Protein AF-A0A9E5FG43-F1 (afdb_monomer_lite)

Sequence (99 aa):
MRFCLSLFLVLPLAFLVGLTGCGAPEAKRVKVSGSITMGGKPMTGLPPGVRPMVRFEPEGKNDPVFAKVEDGGAFSVEVIPGKYKITGSSGMFPLGAPK

Foldseek 3Di:
DDDDPDPPPPPPPVVVVPPPPPPPPPQDWDKDKDFDDDPNFGDADQPPPWWKWKWWAFDPDDDIDIWTQDHRGITMDIDGDGDTDIDIDRGDDPPPDDD

Structure (mmCIF, N/CA/C/O backbone):
data_AF-A0A9E5FG43-F1
#
_entry.id   AF-A0A9E5FG43-F1
#
loop_
_atom_site.group_PDB
_atom_site.id
_atom_site.type_symbol
_atom_site.label_atom_id
_atom_site.label_alt_id
_atom_site.label_comp_id
_atom_site.label_asym_id
_atom_site.label_entity_id
_atom_site.label_seq_id
_atom_site.pdbx_PDB_ins_code
_atom_site.Cartn_x
_atom_site.Cartn_y
_atom_site.Cartn_z
_atom_site.occupancy
_atom_site.B_iso_or_equiv
_atom_site.auth_seq_id
_atom_site.auth_comp_id
_atom_site.auth_asym_id
_atom_site.auth_atom_id
_atom_site.pdbx_PDB_model_num
ATOM 1 N N . MET A 1 1 ? -20.522 -12.089 75.998 1.00 40.56 1 MET A N 1
ATOM 2 C CA . MET A 1 1 ? -21.057 -12.539 74.694 1.00 40.56 1 MET A CA 1
ATOM 3 C C . MET A 1 1 ? -21.951 -11.447 74.121 1.00 40.56 1 MET A C 1
ATOM 5 O O . MET A 1 1 ? -23.057 -11.269 74.612 1.00 40.56 1 MET A O 1
ATOM 9 N N . ARG A 1 2 ? -21.421 -10.645 73.192 1.00 47.53 2 ARG A N 1
ATOM 10 C CA . ARG A 1 2 ? -22.091 -9.608 72.378 1.00 47.53 2 ARG A CA 1
ATOM 11 C C . ARG A 1 2 ? -21.003 -9.000 71.475 1.00 47.53 2 ARG A C 1
ATOM 13 O O . ARG A 1 2 ? -19.870 -8.953 71.931 1.00 47.53 2 ARG A O 1
ATOM 20 N N . PHE A 1 3 ? -21.359 -8.556 70.265 1.00 33.97 3 PHE A N 1
ATOM 21 C CA . PHE A 1 3 ? -20.505 -8.310 69.076 1.00 33.97 3 PHE A CA 1
ATOM 22 C C . PHE A 1 3 ? -20.236 -9.606 68.289 1.00 33.97 3 PHE A C 1
ATOM 24 O O . PHE A 1 3 ? -19.801 -10.588 68.866 1.00 33.97 3 PHE A O 1
ATOM 31 N N . CYS A 1 4 ? -20.499 -9.743 66.991 1.00 38.75 4 CYS A N 1
ATOM 32 C CA . CYS A 1 4 ? -20.784 -8.775 65.938 1.00 38.75 4 CYS A CA 1
ATOM 33 C C . CYS A 1 4 ? -21.589 -9.510 64.847 1.00 38.75 4 CYS A C 1
ATOM 35 O O . CYS A 1 4 ? -21.024 -10.250 64.049 1.00 38.75 4 CYS A O 1
ATOM 37 N N . LEU A 1 5 ? -22.912 -9.329 64.814 1.00 41.56 5 LEU A N 1
ATOM 38 C CA . LEU A 1 5 ? -23.808 -9.969 63.836 1.00 41.56 5 LEU A CA 1
ATOM 39 C C . LEU A 1 5 ? -23.922 -9.165 62.519 1.00 41.56 5 LEU A C 1
ATOM 41 O O . LEU A 1 5 ? -24.907 -9.282 61.803 1.00 41.56 5 LEU A O 1
ATOM 45 N N . SER A 1 6 ? -22.938 -8.311 62.213 1.00 44.22 6 SER A N 1
ATOM 46 C CA . SER A 1 6 ? -23.050 -7.273 61.172 1.00 44.22 6 SER A CA 1
ATOM 47 C C . SER A 1 6 ? -22.067 -7.424 60.002 1.00 44.22 6 SER A C 1
ATOM 49 O O . SER A 1 6 ? -22.010 -6.543 59.148 1.00 44.22 6 SER A O 1
ATOM 51 N N . LEU A 1 7 ? -21.280 -8.504 59.944 1.00 45.50 7 LEU A N 1
ATOM 52 C CA . LEU A 1 7 ? -20.157 -8.627 58.998 1.00 45.50 7 LEU A CA 1
ATOM 53 C C . LEU A 1 7 ? -20.375 -9.652 57.867 1.00 45.50 7 LEU A C 1
ATOM 55 O O . LEU A 1 7 ? -19.419 -10.041 57.211 1.00 45.50 7 LEU A O 1
ATOM 59 N N . PHE A 1 8 ? -21.611 -10.107 57.632 1.00 45.25 8 PHE A N 1
ATOM 60 C CA . PHE A 1 8 ? -21.906 -11.120 56.599 1.00 45.25 8 PHE A CA 1
ATOM 61 C C . PHE A 1 8 ? -22.741 -10.616 55.413 1.00 45.25 8 PHE A C 1
ATOM 63 O O . PHE A 1 8 ? -22.979 -11.371 54.477 1.00 45.25 8 PHE A O 1
ATOM 70 N N . LEU A 1 9 ? -23.155 -9.345 55.410 1.00 47.78 9 LEU A N 1
ATOM 71 C CA . LEU A 1 9 ? -24.090 -8.815 54.403 1.00 47.78 9 LEU A CA 1
ATOM 72 C C . LEU A 1 9 ? -23.474 -7.819 53.408 1.00 47.78 9 LEU A C 1
ATOM 74 O O . LEU A 1 9 ? -24.155 -7.380 52.490 1.00 47.78 9 LEU A O 1
ATOM 78 N N . VAL A 1 10 ? -22.186 -7.489 53.542 1.00 48.88 10 VAL A N 1
ATOM 79 C CA . VAL A 1 10 ? -21.508 -6.519 52.653 1.00 48.88 10 VAL A CA 1
ATOM 80 C C . VAL A 1 10 ? -20.703 -7.211 51.539 1.00 48.88 10 VAL A C 1
ATOM 82 O O . VAL A 1 10 ? -20.277 -6.567 50.585 1.00 48.88 10 VAL A O 1
ATOM 85 N N . LEU A 1 11 ? -20.522 -8.537 51.603 1.00 47.56 11 LEU A N 1
ATOM 86 C CA . LEU A 1 11 ? -19.617 -9.246 50.693 1.00 47.56 11 LEU A CA 1
ATOM 87 C C . LEU A 1 11 ? -20.130 -9.592 49.275 1.00 47.56 11 LEU A C 1
ATOM 89 O O . LEU A 1 11 ? -19.266 -9.827 48.432 1.00 47.56 11 LEU A O 1
ATOM 93 N N . PRO A 1 12 ? -21.435 -9.613 48.916 1.00 49.94 12 PRO A N 1
ATOM 94 C CA . PRO A 1 12 ? -21.799 -9.950 47.537 1.00 49.94 12 PRO A CA 1
ATOM 95 C C . PRO A 1 12 ? -21.749 -8.740 46.589 1.00 49.94 12 PRO A C 1
ATOM 97 O O . PRO A 1 12 ? -21.707 -8.926 45.375 1.00 49.94 12 PRO A O 1
ATOM 100 N N . LEU A 1 13 ? -21.720 -7.500 47.102 1.00 47.81 13 LEU A N 1
ATOM 101 C CA . LEU A 1 13 ? -21.814 -6.299 46.257 1.00 47.81 13 LEU A CA 1
ATOM 102 C C . LEU A 1 13 ? -20.492 -5.911 45.572 1.00 47.81 13 LEU A C 1
ATOM 104 O O . LEU A 1 13 ? -20.515 -5.249 44.538 1.00 47.81 13 LEU A O 1
ATOM 108 N N . ALA A 1 14 ? -19.344 -6.344 46.100 1.00 50.50 14 ALA A N 1
ATOM 109 C CA . ALA A 1 14 ? -18.037 -6.021 45.520 1.00 50.50 14 ALA A CA 1
ATOM 110 C C . ALA A 1 14 ? -17.664 -6.908 44.315 1.00 50.50 14 ALA A C 1
ATOM 112 O O . ALA A 1 14 ? -16.813 -6.528 43.515 1.00 50.50 14 ALA A O 1
ATOM 113 N N . PHE A 1 15 ? -18.314 -8.065 44.145 1.00 48.19 15 PHE A N 1
ATOM 114 C CA . PHE A 1 15 ? -18.009 -8.991 43.046 1.00 48.19 15 PHE A CA 1
ATOM 115 C C . PHE A 1 15 ? -18.673 -8.611 41.712 1.00 48.19 15 PHE A C 1
ATOM 117 O O . PHE A 1 15 ? -18.259 -9.089 40.660 1.00 48.19 15 PHE A O 1
ATOM 124 N N . LEU A 1 16 ? -19.671 -7.721 41.732 1.00 49.09 16 LEU A N 1
ATOM 125 C CA . LEU A 1 16 ? -20.411 -7.301 40.535 1.00 49.09 16 LEU A CA 1
ATOM 126 C C . LEU A 1 16 ? -19.746 -6.159 39.748 1.00 49.09 16 LEU A C 1
ATOM 128 O O . LEU A 1 16 ? -20.127 -5.911 38.609 1.00 49.09 16 LEU A O 1
ATOM 132 N N . VAL A 1 17 ? -18.728 -5.493 40.303 1.00 50.62 17 VAL A N 1
ATOM 133 C CA . VAL A 1 17 ? -18.073 -4.335 39.657 1.00 50.62 17 VAL A CA 1
ATOM 134 C C . VAL A 1 17 ? -16.863 -4.746 38.794 1.00 50.62 17 VAL A C 1
ATOM 136 O O . VAL A 1 17 ? -16.298 -3.929 38.077 1.00 50.62 17 VAL A O 1
ATOM 139 N N . GLY A 1 18 ? -16.474 -6.027 38.801 1.00 43.28 18 GLY A N 1
ATOM 140 C CA . GLY A 1 18 ? -15.297 -6.522 38.070 1.00 43.28 18 GLY A CA 1
ATOM 141 C C . GLY A 1 18 ? -15.521 -6.903 36.600 1.00 43.28 18 GLY A C 1
ATOM 142 O O . GLY A 1 18 ? -14.556 -7.235 35.919 1.00 43.28 18 GLY A O 1
ATOM 143 N N . LEU A 1 19 ? -16.763 -6.886 36.097 1.00 48.44 19 LEU A N 1
ATOM 144 C CA . LEU A 1 19 ? -17.105 -7.399 34.758 1.00 48.44 19 LEU A CA 1
ATOM 145 C C . LEU A 1 19 ? -17.436 -6.324 33.717 1.00 48.44 19 LEU A C 1
ATOM 147 O O . LEU A 1 19 ? -17.843 -6.658 32.606 1.00 48.44 19 LEU A O 1
ATOM 151 N N . THR A 1 20 ? -17.182 -5.043 33.991 1.00 54.66 20 THR A N 1
ATOM 152 C CA . THR A 1 20 ? -17.132 -4.024 32.928 1.00 54.66 20 THR A CA 1
ATOM 153 C C . THR A 1 20 ? -15.778 -4.079 32.219 1.00 54.66 20 THR A C 1
ATOM 155 O O . THR A 1 20 ? -15.056 -3.088 32.121 1.00 54.66 20 THR A O 1
ATOM 158 N N . GLY A 1 21 ? -15.407 -5.266 31.737 1.00 48.50 21 GLY A N 1
ATOM 159 C CA . GLY A 1 21 ? -14.419 -5.396 30.684 1.00 48.50 21 GLY A CA 1
ATOM 160 C C . GLY A 1 21 ? -15.047 -4.801 29.435 1.00 48.50 21 GLY A C 1
ATOM 161 O O . GLY A 1 21 ? -15.837 -5.456 28.761 1.00 48.50 21 GLY A O 1
ATOM 162 N N . CYS A 1 22 ? -14.746 -3.533 29.165 1.00 52.38 22 CYS A N 1
ATOM 163 C CA . CYS A 1 22 ? -15.043 -2.886 27.898 1.00 52.38 22 CYS A CA 1
ATOM 164 C C . CYS A 1 22 ? -14.183 -3.583 26.834 1.00 52.38 22 CYS A C 1
ATOM 166 O O . CYS A 1 22 ? -13.089 -3.136 26.499 1.00 52.38 22 CYS A O 1
ATOM 168 N N . GLY A 1 23 ? -14.629 -4.757 26.385 1.00 48.31 23 GLY A N 1
ATOM 169 C CA . GLY A 1 23 ? -14.093 -5.418 25.210 1.00 48.31 23 GLY A CA 1
ATOM 170 C C . GLY A 1 23 ? -14.428 -4.523 24.035 1.00 48.31 23 GLY A C 1
ATOM 171 O O . GLY A 1 23 ? -15.539 -4.582 23.513 1.00 48.31 23 GLY A O 1
ATOM 172 N N . ALA A 1 24 ? -13.506 -3.624 23.687 1.00 58.31 24 ALA A N 1
ATOM 173 C CA . ALA A 1 24 ? -13.641 -2.802 22.501 1.00 58.31 24 ALA A CA 1
ATOM 174 C C . ALA A 1 24 ? -13.942 -3.745 21.325 1.00 58.31 24 ALA A C 1
ATOM 176 O O . ALA A 1 24 ? -13.200 -4.715 21.143 1.00 58.31 24 ALA A O 1
ATOM 177 N N . PRO A 1 25 ? -15.031 -3.528 20.566 1.00 57.72 25 PRO A N 1
ATOM 178 C CA . PRO A 1 25 ? -15.352 -4.396 19.448 1.00 57.72 25 PRO A CA 1
ATOM 179 C C . PRO A 1 25 ? -14.166 -4.387 18.486 1.00 57.72 25 PRO A C 1
ATOM 181 O O . PRO A 1 25 ? -13.769 -3.328 17.991 1.00 57.72 25 PRO A O 1
ATOM 184 N N . GLU A 1 26 ? -13.570 -5.560 18.265 1.00 64.38 26 GLU A N 1
ATOM 185 C CA . GLU A 1 26 ? -12.480 -5.715 17.312 1.00 64.38 26 GLU A CA 1
ATOM 186 C C . GLU A 1 26 ? -13.001 -5.268 15.945 1.00 64.38 26 GLU A C 1
ATOM 188 O O . GLU A 1 26 ? -13.955 -5.827 15.397 1.00 64.38 26 GLU A O 1
ATOM 193 N N . ALA A 1 27 ? -12.442 -4.175 15.432 1.00 74.44 27 ALA A N 1
ATOM 194 C CA . ALA A 1 27 ? -12.933 -3.579 14.207 1.00 74.44 27 ALA A CA 1
ATOM 195 C C . ALA A 1 27 ? -12.737 -4.572 13.054 1.00 74.44 27 ALA A C 1
ATOM 197 O O . ALA A 1 27 ? -11.608 -4.938 12.720 1.00 74.44 27 ALA A O 1
ATOM 198 N N . LYS A 1 28 ? -13.846 -5.001 12.440 1.00 86.25 28 LYS A N 1
ATOM 199 C CA . LYS A 1 28 ? -13.830 -5.965 11.338 1.00 86.25 28 LYS A CA 1
ATOM 200 C C . LYS A 1 28 ? -12.948 -5.446 10.204 1.00 86.25 28 LYS A C 1
ATOM 202 O O . LYS A 1 28 ? -13.219 -4.390 9.629 1.00 86.25 28 LYS A O 1
ATOM 207 N N . ARG A 1 29 ? -11.909 -6.209 9.871 1.00 89.44 29 ARG A N 1
ATOM 208 C CA . ARG A 1 29 ? -11.028 -5.913 8.741 1.00 89.44 29 ARG A CA 1
ATOM 209 C C . ARG A 1 29 ? -11.723 -6.248 7.422 1.00 89.44 29 ARG A C 1
ATOM 211 O O . ARG A 1 29 ? -12.520 -7.183 7.339 1.00 89.44 29 ARG A O 1
ATOM 218 N N . VAL A 1 30 ? -11.420 -5.470 6.391 1.00 92.50 30 VAL A N 1
ATOM 219 C CA . VAL A 1 30 ? -11.890 -5.649 5.017 1.00 92.50 30 VAL A CA 1
ATOM 220 C C . VAL A 1 30 ? -10.701 -5.817 4.083 1.00 92.50 30 VAL A C 1
ATOM 222 O O . VAL A 1 30 ? -9.673 -5.156 4.242 1.00 92.50 30 VAL A O 1
ATOM 225 N N . LYS A 1 31 ? -10.846 -6.701 3.096 1.00 95.06 31 LYS A N 1
ATOM 226 C CA . LYS A 1 31 ? -9.827 -6.939 2.075 1.00 95.06 31 LYS A CA 1
ATOM 227 C C . LYS A 1 31 ? -9.923 -5.873 0.986 1.00 95.06 31 LYS A C 1
ATOM 229 O O . LYS A 1 31 ? -10.971 -5.710 0.367 1.00 95.06 31 LYS A O 1
ATOM 234 N N . VAL A 1 32 ? -8.819 -5.182 0.737 1.00 94.50 32 VAL A N 1
ATOM 235 C CA . VAL A 1 32 ? -8.642 -4.213 -0.345 1.00 94.50 32 VAL A CA 1
ATOM 236 C C . VAL A 1 32 ? -7.604 -4.765 -1.311 1.00 94.50 32 VAL A C 1
ATOM 238 O O . VAL A 1 32 ? -6.507 -5.144 -0.904 1.00 94.50 32 VAL A O 1
ATOM 241 N N . SER A 1 33 ? -7.948 -4.805 -2.594 1.00 95.00 33 SER A N 1
ATOM 242 C CA . SER A 1 33 ? -7.072 -5.265 -3.672 1.00 95.00 33 SER A CA 1
ATOM 243 C C . SER A 1 33 ? -6.983 -4.226 -4.779 1.00 95.00 33 SER A C 1
ATOM 245 O O . SER A 1 33 ? -7.953 -3.516 -5.042 1.00 95.00 33 SER A O 1
ATOM 247 N N . GLY A 1 34 ? -5.844 -4.170 -5.459 1.00 92.06 34 GLY A N 1
ATOM 248 C CA . GLY A 1 34 ? -5.641 -3.271 -6.588 1.00 92.06 34 GLY A CA 1
ATOM 249 C C . GLY A 1 34 ? -4.378 -3.601 -7.371 1.00 92.06 34 GLY A C 1
ATOM 250 O O . GLY A 1 34 ? -3.725 -4.615 -7.127 1.00 92.06 34 GLY A O 1
ATOM 251 N N . SER A 1 35 ? -4.040 -2.731 -8.319 1.00 90.44 35 SER A N 1
ATOM 252 C CA . SER A 1 35 ? -2.848 -2.863 -9.155 1.00 90.44 35 SER A CA 1
ATOM 253 C C . SER A 1 35 ? -2.149 -1.522 -9.335 1.00 90.44 35 SER A C 1
ATOM 255 O O . SER A 1 35 ? -2.806 -0.507 -9.565 1.00 90.44 35 SER A O 1
ATOM 257 N N . ILE A 1 36 ? -0.821 -1.522 -9.291 1.00 87.00 36 ILE A N 1
ATOM 258 C CA . ILE A 1 36 ? 0.005 -0.370 -9.640 1.00 87.00 36 ILE A CA 1
ATOM 259 C C . ILE A 1 36 ? 0.323 -0.417 -11.132 1.00 87.00 36 ILE A C 1
ATOM 261 O O . ILE A 1 36 ? 0.869 -1.400 -11.639 1.00 87.00 36 ILE A O 1
ATOM 265 N N . THR A 1 37 ? 0.025 0.679 -11.824 1.00 87.25 37 THR A N 1
ATOM 266 C CA . THR A 1 37 ? 0.336 0.855 -13.243 1.00 87.25 37 THR A CA 1
ATOM 267 C C . THR A 1 37 ? 1.281 2.030 -13.456 1.00 87.25 37 THR A C 1
ATOM 269 O O . THR A 1 37 ? 1.127 3.068 -12.816 1.00 87.25 37 THR A O 1
ATOM 272 N N . MET A 1 38 ? 2.202 1.906 -14.406 1.00 80.38 38 MET A N 1
ATOM 273 C CA . MET A 1 38 ? 3.071 2.982 -14.876 1.00 80.38 38 MET A CA 1
ATOM 274 C C . MET A 1 38 ? 2.819 3.188 -16.372 1.00 80.38 38 MET A C 1
ATOM 276 O O . MET A 1 38 ? 2.917 2.246 -17.156 1.00 80.38 38 MET A O 1
ATOM 280 N N . GLY A 1 39 ? 2.416 4.397 -16.773 1.00 83.00 39 GLY A N 1
ATOM 281 C CA . GLY A 1 39 ? 2.041 4.673 -18.168 1.00 83.00 39 GLY A CA 1
ATOM 282 C C . GLY A 1 39 ? 0.878 3.807 -18.678 1.00 83.00 39 GLY A C 1
ATOM 283 O O . GLY A 1 39 ? 0.875 3.400 -19.835 1.00 83.00 39 GLY A O 1
ATOM 284 N N . GLY A 1 40 ? -0.069 3.454 -17.798 1.00 82.56 40 GLY A N 1
ATOM 285 C CA . GLY A 1 40 ? -1.219 2.599 -18.122 1.00 82.56 40 GLY A CA 1
ATOM 286 C C . GLY A 1 40 ? -0.910 1.102 -18.238 1.00 82.56 40 GLY A C 1
ATOM 287 O O . GLY A 1 40 ? -1.823 0.314 -18.465 1.00 82.56 40 GLY A O 1
ATOM 288 N N . LYS A 1 41 ? 0.350 0.687 -18.058 1.00 83.00 41 LYS A N 1
ATOM 289 C CA . LYS A 1 41 ? 0.751 -0.725 -18.056 1.00 83.00 41 LYS A CA 1
ATOM 290 C C . LYS A 1 41 ? 1.032 -1.206 -16.634 1.00 83.00 41 LYS A C 1
ATOM 292 O O . LYS A 1 41 ? 1.519 -0.408 -15.831 1.00 83.00 41 LYS A O 1
ATOM 297 N N . PRO A 1 42 ? 0.752 -2.477 -16.304 1.00 80.81 42 PRO A N 1
ATOM 298 C CA . PRO A 1 42 ? 1.120 -3.035 -15.011 1.00 80.81 42 PRO A CA 1
ATOM 299 C C . PRO A 1 42 ? 2.616 -2.856 -14.744 1.00 80.81 42 PRO 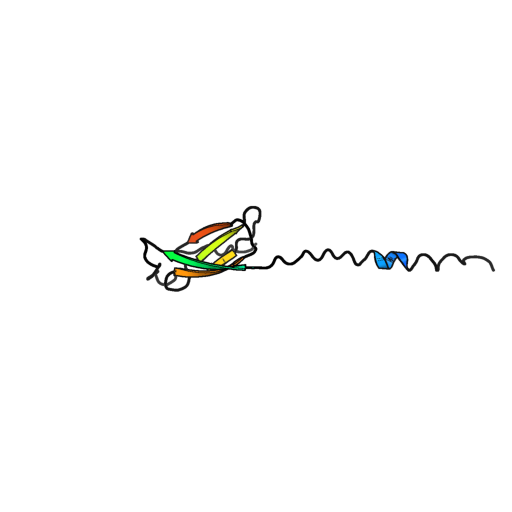A C 1
ATOM 301 O O . PRO A 1 42 ? 3.435 -2.960 -15.659 1.00 80.81 42 PRO A O 1
ATOM 304 N N . MET A 1 43 ? 2.976 -2.555 -13.498 1.00 77.56 43 MET A N 1
ATOM 305 C CA . MET A 1 43 ? 4.378 -2.423 -13.115 1.00 77.56 43 MET A CA 1
ATOM 306 C C . MET A 1 43 ? 5.068 -3.795 -13.221 1.00 77.56 43 MET A C 1
ATOM 308 O O . MET A 1 43 ? 4.767 -4.713 -12.462 1.00 77.56 43 MET A O 1
ATOM 312 N N . THR A 1 44 ? 5.984 -3.939 -14.179 1.00 75.75 44 THR A N 1
ATOM 313 C CA . THR A 1 44 ? 6.752 -5.170 -14.443 1.00 75.75 44 THR A CA 1
ATOM 314 C C . THR A 1 44 ? 8.234 -4.854 -14.617 1.00 75.75 44 THR A C 1
ATOM 316 O O . THR A 1 44 ? 8.575 -3.750 -15.038 1.00 75.75 44 THR A O 1
ATOM 319 N N . GLY A 1 45 ? 9.114 -5.830 -14.367 1.00 67.12 45 GLY A N 1
ATOM 320 C CA . GLY A 1 45 ? 10.547 -5.697 -14.662 1.00 67.12 45 GLY A CA 1
ATOM 321 C C . GLY A 1 45 ? 11.312 -4.822 -13.668 1.00 67.12 45 GLY A C 1
ATOM 322 O O . GLY A 1 45 ? 12.211 -4.082 -14.063 1.00 67.12 45 GLY A O 1
ATOM 323 N N . LEU A 1 46 ? 10.943 -4.875 -12.385 1.00 72.00 46 LEU A N 1
ATOM 324 C CA . LEU A 1 46 ? 11.690 -4.170 -11.348 1.00 72.00 46 LEU A CA 1
ATOM 325 C C . LEU A 1 46 ? 13.106 -4.755 -11.213 1.00 72.00 46 LEU A C 1
ATOM 327 O O . LEU A 1 46 ? 13.277 -5.969 -11.356 1.00 72.00 46 LEU A O 1
ATOM 331 N N . PRO A 1 47 ? 14.123 -3.917 -10.934 1.00 71.12 47 PRO A N 1
ATOM 332 C CA . PRO A 1 47 ? 15.484 -4.394 -10.736 1.00 71.12 47 PRO A CA 1
ATOM 333 C C . PRO A 1 47 ? 15.557 -5.476 -9.646 1.00 71.12 47 PRO A C 1
ATOM 335 O O . PRO A 1 47 ? 14.820 -5.400 -8.656 1.00 71.12 47 PRO A O 1
ATOM 338 N N . PRO A 1 48 ? 16.463 -6.461 -9.770 1.00 69.00 48 PRO A N 1
ATOM 339 C CA . PRO A 1 48 ? 16.658 -7.461 -8.728 1.00 69.00 48 PRO A CA 1
ATOM 340 C C . PRO A 1 48 ? 16.972 -6.782 -7.386 1.00 69.00 48 PRO A C 1
ATOM 342 O O . PRO A 1 48 ? 17.798 -5.876 -7.308 1.00 69.00 48 PRO A O 1
ATOM 345 N N . GLY A 1 49 ? 16.278 -7.205 -6.326 1.00 71.44 49 GLY A N 1
ATOM 346 C CA . GLY A 1 49 ? 16.394 -6.620 -4.983 1.00 71.44 49 GLY A CA 1
ATOM 347 C C . GLY A 1 49 ? 15.399 -5.494 -4.678 1.00 71.44 49 GLY A C 1
ATOM 348 O O . GLY A 1 49 ? 15.225 -5.144 -3.511 1.00 71.44 49 GLY A O 1
ATOM 349 N N . VAL A 1 50 ? 14.682 -4.973 -5.676 1.00 73.81 50 VAL A N 1
ATOM 350 C CA . VAL A 1 50 ? 13.603 -4.006 -5.460 1.00 73.81 50 VAL A CA 1
ATOM 351 C C . VAL A 1 50 ? 12.319 -4.736 -5.078 1.00 73.81 50 VAL A C 1
ATOM 353 O O . VAL A 1 50 ? 11.814 -5.567 -5.828 1.00 73.81 50 VAL A O 1
ATOM 356 N N . ARG A 1 51 ? 11.772 -4.407 -3.903 1.00 79.81 51 ARG A N 1
ATOM 357 C CA . ARG A 1 51 ? 10.482 -4.926 -3.433 1.00 79.81 51 ARG A CA 1
ATOM 358 C C . ARG A 1 51 ? 9.465 -3.787 -3.359 1.00 79.81 51 ARG A C 1
ATOM 360 O O . ARG A 1 51 ? 9.519 -3.003 -2.410 1.00 79.81 51 ARG A O 1
ATOM 367 N N . PRO A 1 52 ? 8.577 -3.661 -4.355 1.00 82.94 52 PRO A N 1
ATOM 368 C CA . PRO A 1 52 ? 7.547 -2.635 -4.350 1.00 82.94 52 PRO A CA 1
ATOM 369 C C . PRO A 1 52 ? 6.555 -2.875 -3.206 1.00 82.94 52 PRO A C 1
ATOM 371 O O . PRO A 1 52 ? 6.216 -4.013 -2.868 1.00 82.94 52 PRO A O 1
ATOM 374 N N . MET A 1 53 ? 6.082 -1.788 -2.604 1.00 89.44 53 MET A N 1
ATOM 375 C CA . MET A 1 53 ? 5.093 -1.830 -1.529 1.00 89.44 53 MET A CA 1
ATOM 376 C C . MET A 1 53 ? 4.109 -0.674 -1.656 1.00 89.44 53 MET A C 1
ATOM 378 O O . MET A 1 53 ? 4.462 0.418 -2.107 1.00 89.44 53 MET A O 1
ATOM 382 N N . VAL A 1 54 ? 2.884 -0.901 -1.192 1.00 91.12 54 VAL A N 1
ATOM 383 C CA . VAL A 1 54 ? 1.877 0.142 -0.994 1.00 91.12 54 VAL A CA 1
ATOM 384 C C . VAL A 1 54 ? 1.710 0.373 0.497 1.00 91.12 54 VAL A C 1
ATOM 386 O O . VAL A 1 54 ? 1.384 -0.549 1.240 1.00 91.12 54 VAL A O 1
ATOM 389 N N . ARG A 1 55 ? 1.915 1.607 0.942 1.00 92.19 55 ARG A N 1
ATOM 390 C CA . ARG A 1 55 ? 1.666 2.036 2.315 1.00 92.19 55 ARG A CA 1
ATOM 391 C C . ARG A 1 55 ? 0.268 2.638 2.420 1.00 92.19 55 ARG A C 1
ATOM 393 O O . ARG A 1 55 ? -0.070 3.546 1.663 1.00 92.19 55 ARG A O 1
ATOM 400 N N . PHE A 1 56 ? -0.502 2.153 3.383 1.00 93.25 56 PHE A N 1
ATOM 401 C CA . PHE A 1 56 ? -1.815 2.646 3.780 1.00 93.25 56 PHE A CA 1
ATOM 402 C C . PHE A 1 56 ? -1.667 3.356 5.119 1.00 93.25 56 PHE A C 1
ATOM 404 O O . PHE A 1 56 ? -1.481 2.709 6.145 1.00 93.25 56 PHE A O 1
ATOM 411 N N . GLU A 1 57 ? -1.728 4.681 5.115 1.00 93.12 57 GLU A N 1
ATOM 412 C CA . GLU A 1 57 ? -1.634 5.498 6.322 1.00 93.12 57 GLU A CA 1
ATOM 413 C C . GLU A 1 57 ? -3.042 5.971 6.722 1.00 93.12 57 GLU A C 1
ATOM 415 O O . GLU A 1 57 ? -3.631 6.784 6.003 1.00 93.12 57 GLU A O 1
ATOM 420 N N . PRO A 1 58 ? -3.638 5.412 7.791 1.00 93.00 58 PRO A N 1
ATOM 421 C CA . PRO A 1 58 ? -4.971 5.802 8.244 1.00 93.00 58 PRO A CA 1
ATOM 422 C C . PRO A 1 58 ? -5.001 7.255 8.729 1.00 93.00 58 PRO A C 1
ATOM 424 O O . PRO A 1 58 ? -4.145 7.689 9.494 1.00 93.00 58 PRO A O 1
ATOM 427 N N . GLU A 1 59 ? -6.027 8.005 8.337 1.00 91.19 59 GLU A N 1
ATOM 428 C CA . GLU A 1 59 ? -6.221 9.371 8.824 1.00 91.19 59 GLU A CA 1
ATOM 429 C C . GLU A 1 59 ? -6.556 9.354 10.328 1.00 91.19 59 GLU A C 1
ATOM 431 O O . GLU A 1 59 ? -7.480 8.665 10.764 1.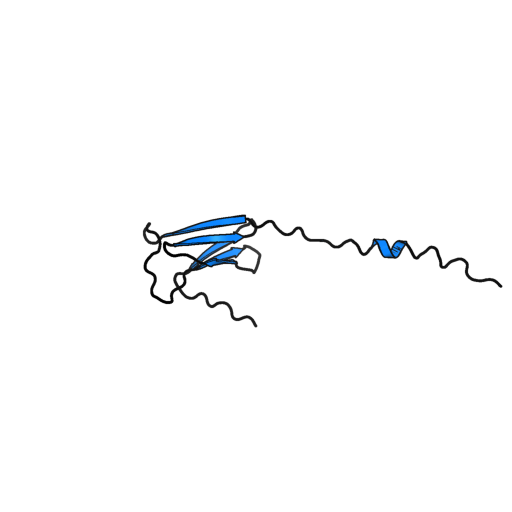00 91.19 59 GLU A O 1
ATOM 436 N N . GLY A 1 60 ? -5.785 10.089 11.136 1.00 84.56 60 GLY A N 1
ATOM 437 C CA . GLY A 1 60 ? -5.986 10.169 12.588 1.00 84.56 60 GLY A CA 1
ATOM 438 C C . GLY A 1 60 ? -5.452 8.978 13.397 1.00 84.56 60 GLY A C 1
ATOM 439 O O . GLY A 1 60 ? -5.731 8.894 14.592 1.00 84.56 60 GLY A O 1
ATOM 440 N N . LYS A 1 61 ? -4.683 8.065 12.788 1.00 81.50 61 LYS A N 1
ATOM 441 C CA . LYS A 1 61 ? -3.967 6.982 13.485 1.00 81.50 61 LYS A CA 1
ATOM 442 C C . LYS A 1 61 ? -2.512 6.913 13.015 1.00 81.50 61 LYS A C 1
ATOM 444 O O . LYS A 1 61 ? -2.208 7.292 11.892 1.00 81.50 61 LYS A O 1
ATOM 449 N N . ASN A 1 62 ? -1.628 6.391 13.863 1.00 76.81 62 ASN A N 1
ATOM 450 C CA . ASN A 1 62 ? -0.187 6.330 13.582 1.00 76.81 62 ASN A CA 1
ATOM 451 C C . ASN A 1 62 ? 0.300 4.955 13.095 1.00 76.81 62 ASN A C 1
ATOM 453 O O . ASN A 1 62 ? 1.503 4.766 12.946 1.00 76.81 62 ASN A O 1
ATOM 457 N N . ASP A 1 63 ? -0.613 4.019 12.817 1.00 86.56 63 ASP A N 1
ATOM 458 C CA . ASP A 1 63 ? -0.274 2.639 12.455 1.00 86.56 63 ASP A CA 1
ATOM 459 C C . ASP A 1 63 ? -0.476 2.393 10.951 1.00 86.56 63 ASP A C 1
ATOM 461 O O . ASP A 1 63 ? -1.581 2.040 10.519 1.00 86.56 63 ASP A O 1
ATOM 465 N N . PRO A 1 64 ? 0.557 2.604 10.114 1.00 88.81 64 PRO A N 1
ATOM 466 C CA . PRO A 1 64 ? 0.465 2.313 8.696 1.00 88.81 64 PRO A CA 1
ATOM 467 C C . PRO A 1 64 ? 0.442 0.806 8.436 1.00 88.81 64 PRO A C 1
ATOM 469 O O . PRO A 1 64 ? 1.167 0.030 9.058 1.00 88.81 64 PRO A O 1
ATOM 472 N N . VAL A 1 65 ? -0.336 0.402 7.435 1.00 90.75 65 VAL A N 1
ATOM 473 C CA . VAL A 1 65 ? -0.369 -0.975 6.932 1.00 90.75 65 VAL A CA 1
ATOM 474 C C . VAL A 1 65 ? 0.356 -1.031 5.593 1.00 90.75 65 VAL A C 1
ATOM 476 O O . VAL A 1 65 ? 0.185 -0.153 4.750 1.00 90.75 65 VAL A O 1
ATOM 479 N N . PHE A 1 66 ? 1.168 -2.062 5.376 1.00 90.81 66 PHE A N 1
ATOM 480 C CA . PHE A 1 66 ? 1.926 -2.232 4.139 1.00 90.81 66 PHE A CA 1
ATOM 481 C C . PHE A 1 66 ? 1.383 -3.420 3.347 1.00 90.81 66 PHE A C 1
ATOM 483 O O . PHE A 1 66 ? 1.283 -4.528 3.870 1.00 90.81 66 PHE A O 1
ATOM 490 N N . ALA A 1 67 ? 1.055 -3.194 2.078 1.00 91.88 67 ALA A N 1
ATOM 491 C CA . ALA A 1 67 ? 0.743 -4.242 1.122 1.00 91.88 67 ALA A CA 1
ATOM 492 C C . ALA A 1 67 ? 1.984 -4.527 0.279 1.00 91.88 67 ALA A C 1
ATOM 494 O O . ALA A 1 67 ? 2.543 -3.621 -0.349 1.00 91.88 67 ALA A O 1
ATOM 495 N N . LYS A 1 68 ? 2.401 -5.791 0.244 1.00 89.50 68 LYS A N 1
ATOM 496 C CA . LYS A 1 68 ? 3.392 -6.240 -0.728 1.00 89.50 68 LYS A CA 1
ATOM 497 C C . LYS A 1 68 ? 2.768 -6.183 -2.120 1.00 89.50 68 LYS A C 1
ATOM 499 O O . LYS A 1 68 ? 1.602 -6.536 -2.300 1.00 89.50 68 LYS A O 1
ATOM 504 N N . VAL A 1 69 ? 3.553 -5.719 -3.080 1.00 88.31 69 VAL A N 1
ATOM 505 C CA . VAL A 1 69 ? 3.173 -5.721 -4.486 1.00 88.31 69 VAL A CA 1
ATOM 506 C C . VAL A 1 69 ? 3.831 -6.935 -5.134 1.00 88.31 69 VAL A C 1
ATOM 508 O O . VAL A 1 69 ? 5.039 -7.142 -5.005 1.00 88.31 69 VAL A O 1
ATOM 511 N N . GLU A 1 70 ? 3.014 -7.765 -5.763 1.00 87.31 70 GLU A N 1
ATOM 512 C CA . GLU A 1 70 ? 3.435 -8.956 -6.492 1.00 87.31 70 GLU A CA 1
ATOM 513 C C . GLU A 1 70 ? 3.893 -8.599 -7.911 1.00 87.31 70 GLU A C 1
ATOM 515 O O . GLU A 1 70 ? 3.699 -7.476 -8.398 1.00 87.31 70 GLU A O 1
ATOM 520 N N . ASP A 1 71 ? 4.492 -9.575 -8.591 1.00 80.88 71 ASP A N 1
ATOM 521 C CA . ASP A 1 71 ? 4.860 -9.440 -9.997 1.00 80.88 71 ASP A CA 1
ATOM 522 C C . ASP A 1 71 ? 3.628 -9.080 -10.842 1.00 80.88 71 ASP A C 1
ATOM 524 O O . ASP A 1 71 ? 2.546 -9.647 -10.687 1.00 80.88 71 ASP A O 1
ATOM 528 N N . GLY A 1 72 ? 3.771 -8.081 -11.718 1.00 81.56 72 GLY A N 1
ATOM 529 C CA . GLY A 1 72 ? 2.639 -7.502 -12.449 1.00 81.56 72 GLY A CA 1
ATOM 530 C C . GLY A 1 72 ? 1.900 -6.398 -11.688 1.00 81.56 72 GLY A C 1
ATOM 531 O O . GLY A 1 72 ? 0.864 -5.930 -12.149 1.00 81.56 72 GLY A O 1
ATOM 532 N N . GLY A 1 73 ? 2.409 -5.949 -10.540 1.00 86.19 73 GLY A N 1
ATOM 533 C CA . GLY A 1 73 ? 1.924 -4.750 -9.858 1.00 86.19 73 GLY A CA 1
ATOM 534 C C . GLY A 1 73 ? 0.675 -4.961 -9.001 1.00 86.19 73 GLY A C 1
ATOM 535 O O . GLY A 1 73 ? 0.162 -3.990 -8.447 1.00 86.19 73 GLY A O 1
ATOM 536 N N . ALA A 1 74 ? 0.170 -6.189 -8.877 1.00 91.50 74 ALA A N 1
ATOM 537 C CA . ALA A 1 74 ? -0.998 -6.496 -8.056 1.00 91.50 74 ALA A CA 1
ATOM 538 C C . ALA A 1 74 ? -0.674 -6.415 -6.555 1.00 91.50 74 ALA A C 1
ATOM 540 O O . ALA A 1 74 ? 0.416 -6.783 -6.128 1.00 91.50 74 ALA A O 1
ATOM 541 N N . PHE A 1 75 ? -1.627 -5.976 -5.735 1.00 92.38 75 PHE A N 1
ATOM 542 C CA . PHE A 1 75 ? -1.511 -5.999 -4.276 1.00 92.38 75 PHE A CA 1
ATOM 543 C C . PHE A 1 75 ? -2.840 -6.370 -3.615 1.00 92.38 75 PHE A C 1
ATOM 545 O O . PHE A 1 75 ? -3.923 -6.166 -4.170 1.00 92.38 75 PHE A O 1
ATOM 552 N N . SER A 1 76 ? -2.752 -6.883 -2.389 1.00 94.44 76 SER A N 1
ATOM 553 C CA . SER A 1 76 ? -3.901 -7.165 -1.533 1.00 94.44 76 SER A CA 1
ATOM 554 C C . SER A 1 76 ? -3.535 -6.939 -0.070 1.00 94.44 76 SER A C 1
ATOM 556 O O . SER A 1 76 ? -2.461 -7.343 0.368 1.00 94.44 76 SER A O 1
ATOM 558 N N . VAL A 1 77 ? -4.436 -6.331 0.698 1.00 94.50 77 VAL A N 1
ATOM 559 C CA . VAL A 1 77 ? -4.232 -6.022 2.119 1.00 94.50 77 VAL A CA 1
ATOM 560 C C . VAL A 1 77 ? -5.547 -6.053 2.884 1.00 94.50 77 VAL A C 1
ATOM 562 O O . VAL A 1 77 ? -6.602 -5.778 2.320 1.00 94.50 77 VAL A O 1
ATOM 565 N N . GLU A 1 78 ? -5.491 -6.369 4.173 1.00 94.25 78 GLU A N 1
ATOM 566 C CA . GLU A 1 78 ? -6.634 -6.253 5.075 1.00 94.25 78 GLU A CA 1
ATOM 567 C C . GLU A 1 78 ? -6.502 -5.002 5.943 1.00 94.25 78 GLU A C 1
ATOM 569 O O . GLU A 1 78 ? -5.522 -4.836 6.670 1.00 94.25 78 GLU A O 1
ATOM 574 N N . VAL A 1 79 ? -7.498 -4.123 5.878 1.00 92.50 79 VAL A N 1
ATOM 575 C CA . VAL A 1 79 ? -7.523 -2.842 6.598 1.00 92.50 79 VAL A CA 1
ATOM 576 C C . VAL A 1 79 ? -8.856 -2.652 7.307 1.00 92.50 79 VAL A C 1
ATOM 578 O O . VAL A 1 79 ? -9.862 -3.246 6.937 1.00 92.50 79 VAL A O 1
ATOM 581 N N . ILE A 1 80 ? -8.891 -1.815 8.338 1.00 91.44 80 ILE A N 1
ATOM 582 C CA . ILE A 1 80 ? -10.157 -1.411 8.964 1.00 91.44 80 ILE A CA 1
ATOM 583 C C . ILE A 1 80 ? -10.840 -0.379 8.049 1.00 91.44 80 ILE A C 1
ATOM 585 O O . ILE A 1 80 ? -10.138 0.475 7.504 1.00 91.44 80 ILE A O 1
ATOM 589 N N . PRO A 1 81 ? -12.173 -0.392 7.870 1.00 91.00 81 PRO A N 1
ATOM 590 C CA . PRO A 1 81 ? -12.862 0.646 7.107 1.00 91.00 81 PRO A CA 1
ATOM 591 C C . PRO A 1 81 ? -12.529 2.055 7.610 1.00 91.00 81 PRO A C 1
ATOM 593 O O . PRO A 1 81 ? -12.572 2.326 8.810 1.00 91.00 81 PRO A O 1
ATOM 596 N N . GLY A 1 82 ? -12.192 2.959 6.693 1.00 90.56 82 GLY A N 1
ATOM 597 C CA . GLY A 1 82 ? -11.790 4.316 7.044 1.00 90.56 82 GLY A CA 1
ATOM 598 C C . GLY A 1 82 ? -11.174 5.069 5.874 1.00 90.56 82 GLY A C 1
ATOM 599 O O . GLY A 1 82 ? -11.135 4.574 4.747 1.00 90.56 82 GLY A O 1
ATOM 600 N N . LYS A 1 83 ? -10.691 6.278 6.161 1.00 92.75 83 LYS A N 1
ATOM 601 C CA . LYS A 1 83 ? -9.947 7.104 5.210 1.00 92.75 83 LYS A CA 1
ATOM 602 C C . LYS A 1 83 ? -8.456 6.821 5.341 1.00 92.75 83 LYS A C 1
ATOM 604 O O . LYS A 1 83 ? -7.932 6.761 6.452 1.00 92.75 83 LYS A O 1
ATOM 609 N N . TYR A 1 84 ? -7.791 6.659 4.202 1.00 93.00 84 TYR A N 1
ATOM 610 C CA . TYR A 1 84 ? -6.369 6.349 4.132 1.00 93.00 84 TYR A CA 1
ATOM 611 C C . TYR A 1 84 ? -5.680 7.247 3.116 1.00 93.00 84 TYR A C 1
ATOM 613 O O . TYR A 1 84 ? -6.188 7.462 2.015 1.00 93.00 84 TYR A O 1
ATOM 621 N N . LYS A 1 85 ? -4.472 7.689 3.455 1.00 93.12 85 LYS A N 1
ATOM 622 C CA . LYS A 1 85 ? -3.499 8.172 2.484 1.00 93.12 85 LYS A CA 1
ATOM 623 C C . LYS A 1 85 ? -2.726 6.969 1.950 1.00 93.12 85 LYS A C 1
ATOM 625 O O . LYS A 1 85 ? -2.077 6.249 2.708 1.00 93.12 85 LYS A O 1
ATOM 630 N N . ILE A 1 86 ? -2.811 6.742 0.643 1.00 92.00 86 ILE A N 1
ATOM 631 C CA . ILE A 1 86 ? -2.180 5.599 -0.022 1.00 92.00 86 ILE A CA 1
ATOM 632 C C . ILE A 1 86 ? -0.941 6.090 -0.767 1.00 92.00 86 ILE A C 1
ATOM 634 O O . ILE A 1 86 ? -1.028 7.008 -1.578 1.00 92.00 86 ILE A O 1
ATOM 638 N N . THR A 1 87 ? 0.214 5.486 -0.492 1.00 90.19 87 THR A N 1
ATOM 639 C CA . THR A 1 87 ? 1.485 5.822 -1.153 1.00 90.19 87 THR A CA 1
ATOM 640 C C . THR A 1 87 ? 2.129 4.556 -1.702 1.00 90.19 87 THR A C 1
ATOM 642 O O . THR A 1 87 ? 2.411 3.630 -0.945 1.00 90.19 87 THR A O 1
ATOM 645 N N . GLY A 1 88 ? 2.369 4.503 -3.011 1.00 85.69 88 GLY A N 1
ATOM 646 C CA . GLY A 1 88 ? 3.165 3.440 -3.628 1.00 85.69 88 GLY A CA 1
ATOM 647 C C . GLY A 1 88 ? 4.652 3.790 -3.604 1.00 85.69 88 GLY A C 1
ATOM 648 O O . GLY A 1 88 ? 5.010 4.930 -3.890 1.00 85.69 88 GLY A O 1
ATOM 649 N N . SER A 1 89 ? 5.513 2.822 -3.294 1.00 75.12 89 SER A N 1
ATOM 650 C CA . SER A 1 89 ? 6.959 2.942 -3.491 1.00 75.12 89 SER A CA 1
ATOM 651 C C . SER A 1 89 ? 7.484 1.815 -4.369 1.00 75.12 89 SER A C 1
ATOM 653 O O . SER A 1 89 ? 7.155 0.645 -4.163 1.00 75.12 89 SER A O 1
ATOM 655 N N . SER A 1 90 ? 8.343 2.177 -5.320 1.00 61.78 90 S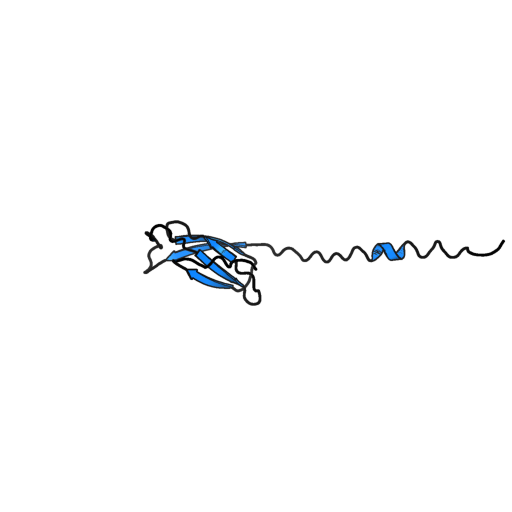ER A N 1
ATOM 656 C CA . SER A 1 90 ? 9.090 1.272 -6.196 1.00 61.78 90 SER A CA 1
ATOM 657 C C . SER A 1 90 ? 10.500 0.971 -5.665 1.00 61.78 90 SER A C 1
ATOM 659 O O . SER A 1 90 ? 11.369 0.601 -6.442 1.00 61.78 90 SER A O 1
ATOM 661 N N . GLY A 1 91 ? 10.767 1.173 -4.369 1.00 58.22 91 GLY A N 1
ATOM 662 C CA . GLY A 1 91 ? 12.085 0.982 -3.755 1.00 58.22 91 GLY A CA 1
ATOM 663 C C . GLY A 1 91 ? 12.070 1.170 -2.235 1.00 58.22 91 GLY A C 1
ATOM 664 O O . GLY A 1 91 ? 11.188 1.841 -1.706 1.00 58.22 91 GLY A O 1
ATOM 665 N N . MET A 1 92 ? 13.025 0.518 -1.559 1.00 49.16 92 MET A N 1
ATOM 666 C CA . MET A 1 92 ? 13.201 0.362 -0.103 1.00 49.16 92 MET A CA 1
ATOM 667 C C . MET A 1 92 ? 12.411 1.367 0.759 1.00 49.16 92 MET A C 1
ATOM 669 O O . MET A 1 92 ? 12.882 2.471 1.026 1.00 49.16 92 MET A O 1
ATOM 673 N N . PHE A 1 93 ? 11.235 0.973 1.264 1.00 53.72 93 PHE A N 1
ATOM 674 C CA . PHE A 1 93 ? 10.779 1.585 2.510 1.00 53.72 93 PHE A CA 1
ATOM 675 C C . PHE A 1 93 ? 11.808 1.180 3.567 1.00 53.72 93 PHE A C 1
ATOM 677 O O . PHE A 1 93 ? 12.064 -0.022 3.696 1.00 53.72 93 PHE A O 1
ATOM 684 N N . PRO A 1 94 ? 12.419 2.115 4.314 1.00 48.97 94 PRO A N 1
ATOM 685 C CA . PRO A 1 94 ? 13.079 1.720 5.540 1.00 48.97 94 PRO A CA 1
ATOM 686 C C . PRO A 1 94 ? 11.987 1.065 6.386 1.00 48.97 94 PRO A C 1
ATOM 688 O O . PRO A 1 94 ? 11.059 1.738 6.834 1.00 48.97 94 PRO A O 1
ATOM 691 N N . LEU A 1 95 ? 12.042 -0.264 6.519 1.00 50.94 95 LEU A N 1
ATOM 692 C CA . LEU A 1 95 ? 11.348 -0.962 7.590 1.00 50.94 95 LEU A CA 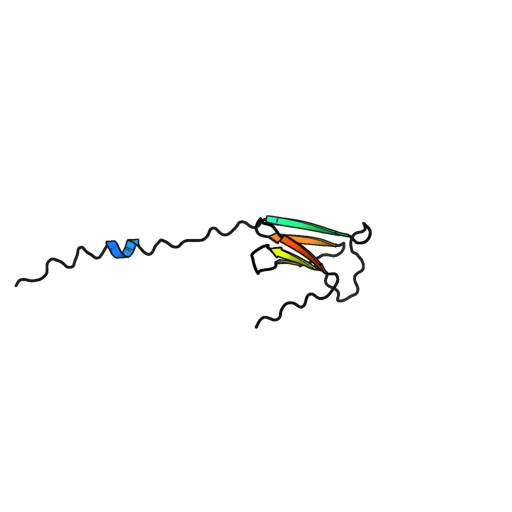1
ATOM 693 C C . LEU A 1 95 ? 11.825 -0.244 8.842 1.00 50.94 95 LEU A C 1
ATOM 695 O O . LEU A 1 95 ? 13.006 -0.335 9.172 1.00 50.94 95 LEU A O 1
ATOM 699 N N . GLY A 1 96 ? 10.957 0.590 9.416 1.00 44.06 96 GLY A N 1
ATOM 700 C CA . GLY A 1 96 ? 11.291 1.376 10.589 1.00 44.06 96 GLY A CA 1
ATOM 701 C C . GLY A 1 96 ? 11.907 0.428 11.599 1.00 44.06 96 GLY A C 1
ATOM 702 O O . GLY A 1 96 ? 11.256 -0.523 12.028 1.00 44.06 96 GLY A O 1
ATOM 703 N N . ALA A 1 97 ? 13.189 0.633 11.890 1.00 36.28 97 ALA A N 1
ATOM 704 C CA . ALA A 1 97 ? 13.831 -0.062 12.980 1.00 36.28 97 ALA A CA 1
ATOM 705 C C . ALA A 1 97 ? 13.049 0.322 14.243 1.00 36.28 97 ALA A C 1
ATOM 707 O O . ALA A 1 97 ? 12.924 1.522 14.515 1.00 36.28 97 ALA A O 1
ATOM 708 N N . PRO A 1 98 ? 12.487 -0.642 14.986 1.00 44.56 98 PRO A N 1
ATOM 709 C CA . PRO A 1 98 ? 11.916 -0.334 16.282 1.00 44.56 98 PRO A CA 1
ATOM 710 C C . PRO A 1 98 ? 13.047 0.140 17.206 1.00 44.56 98 PRO A C 1
ATOM 712 O O . PRO A 1 98 ? 14.107 -0.488 17.273 1.00 44.56 98 PRO A O 1
ATOM 715 N N . LYS A 1 99 ? 12.828 1.251 17.906 1.00 39.56 99 LYS A N 1
ATOM 716 C CA . LYS A 1 99 ? 13.413 1.491 19.226 1.00 39.56 99 LYS A CA 1
ATOM 717 C C . LYS A 1 99 ? 12.271 1.564 20.216 1.00 39.56 99 LYS A C 1
ATOM 719 O O . LYS A 1 99 ? 11.276 2.239 19.872 1.00 39.56 99 LYS A O 1
#

Radius of gyration: 26.49 Å; chains: 1; bounding box: 41×23×93 Å

Secondary structure (DSSP, 8-state):
----TTSSSSSSSSTTGGG-------PPPEEEEEE-EETTEE---PPTT---EEEEEETT-S--EEEEBPTTSEEEEEE-SS-EEEEEESS--------

pLDDT: mean 72.51, std 19.59, range [33.97, 95.06]

=== Feature glossary ===
Annotated list of the representations used here:

Nearest PDB structures. The Foldseek neighbor list gives the closest experimentally determined structures in the PDB, ranked by structural alignment. TM-score near 1 means near-identical fold; near 0.3 means only rough topology match. This is how one finds what a novel AlphaFold prediction most resembles in the solved-structure universe.

Foldseek 3Di. Foldseek's 3Di representation compresses backbone geometry into a per-residue letter drawn from a learned twenty-state alphabet. It captures the tertiary interaction pattern around each residue — which residues are packed against it in space, regardless of where they are in sequence.

Radius of gyration, Cα contacts, bounding box. Radius of gyration (Rg) is the root-mean-square distance of Cα atoms from their centroid — a single number for overall size and compactness. A globular domain of N residues has Rg ≈ 2.2·N^0.38 Å; an extended or disordered chain has a much larger Rg. The Cα contact count is the number of residue pairs whose Cα atoms are within 8 Å and are more than four positions apart in sequence — a standard proxy for tertiary packing density. The bounding box is the smallest axis-aligned box enclosing all Cα atoms.

InterPro / GO / CATH / organism. The annotation block draws on four external resources. InterPro: which protein families and domains the sequence belongs to. GO: standardized terms for what the protein does, what process it participates in, and where in the cell it acts. CATH: which structural fold it has in the CATH hierarchy. Organism: the species of origin.

mmCIF coordinates. The mmCIF block holds the 3D Cartesian coordinates of each backbone atom (N, Cα, C, O) in ångströms. mmCIF is the PDB's canonical archive format — a tagged-loop text representation of the atomic model.

pLDDT. pLDDT is the predicted lDDT-Cα score: AlphaFold's confidence that the local environment of each residue (all inter-atomic distances within 15 Å) is correctly placed. It is a per-residue number between 0 and 100, with higher meaning more reliable.

Backbone torsions (φ/ψ). φ (phi) and ψ (psi) are the two rotatable backbone dihedrals per residue: φ is the C(i-1)–N–Cα–C torsion, ψ is the N–Cα–C–N(i+1) torsion, both in degrees on (−180°, 180°]. α-helical residues cluster near (−60°, −45°); β-strand residues near (−120°, +130°). A Ramachandran plot is simply a scatter of (φ, ψ) for every residue.

B-factor. For experimental (PDB) structures, the B-factor (temperature factor) quantifies the positional spread of each atom in the crystal — a combination of thermal vibration and static disorder — in units of Å². High B-factors mark flexible loops or poorly resolved regions; low B-factors mark the rigid, well-ordered core.

Secondary structure (3-state, P-SEA). SS3 is a coarse helix/strand/coil call (letters a/b/c) made by the P-SEA algorithm from inter-Cα distances and dihedrals. It is less detailed than DSSP but needs only Cα positions.

Predicted aligned error. Predicted aligned error is AlphaFold's pairwise confidence. Unlike pLDDT (per-residue), PAE is per-residue-pair and captures whether two parts of the structure are correctly placed relative to each other. Units are ångströms of expected positional error.

Solvent-accessible surface area. Solvent-accessible surface area (SASA) is the area in Å² traced out by the centre of a 1.4 Å probe sphere (a water molecule) rolled over the protein's van der Waals surface (Shrake–Rupley / Lee–Richards construction). Buried residues have near-zero SASA; fully exposed residues can exceed 200 Å². The total SASA scales roughly with the number of surface residues.

Secondary structure (8-state, DSSP). The SS8 string is DSSP's per-residue secondary-structure call. α-helix (H) means an i→i+4 H-bond ladder; β-strand (E) means the residue participates in a β-sheet; 3₁₀ (G) and π (I) are t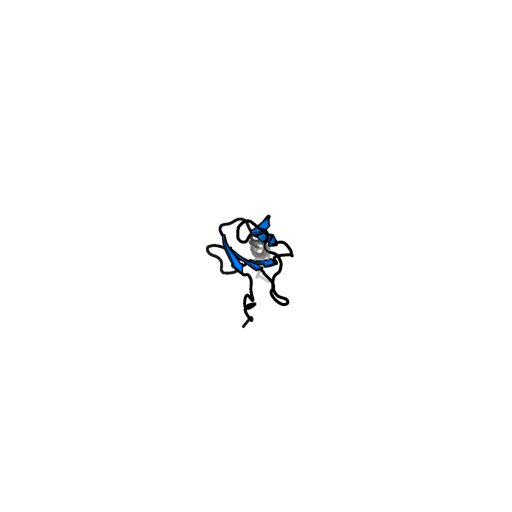ighter and wider helices; T/S are turns/bends; '-' is loop.

Rendered structure images. Structure images are PyMOL renders from six orthogonal camera directions. Cartoon representation draws helices as coils and strands as arrows; sticks shows the backbone as bonds; surface shows the solvent-excluded envelope. Rainbow coloring maps sequence position to hue (blue→red, N→C); chain coloring assigns a distinct color per polypeptide.

Sequence. The amino-acid sequence is the protein's primary structure: the linear order of residues from the N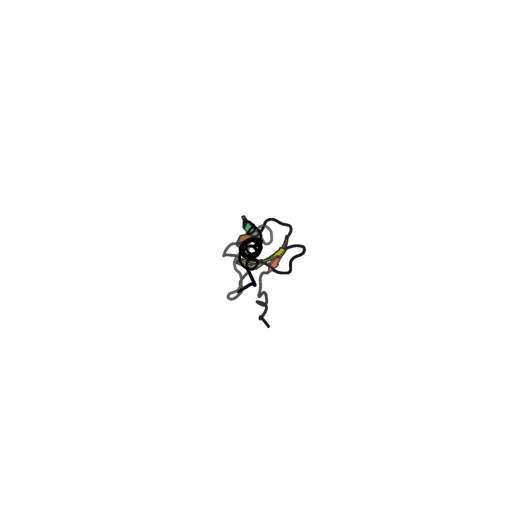-terminus to the C-terminus, written in one-letter code. Everything else here — the 3D coordinates, the secondary structure, the domain annotations — is ultimately a consequence of this string.

Contact-map, Ramachandran, and PAE plots. Three diagnostic plots accompany the record. The Cα contact map visualizes the tertiary structure as a 2D adjacency matrix (8 Å cutoff, sequence-local contacts suppressed). The Ramachandran plot shows the distribution of backbone (φ, ψ) torsions, with points in the α and β basins reflecting secondary structure content. The PAE plot shows AlphaFold's inter-residue confidence as a color matrix.